Protein AF-A0A2V2U9A3-F1 (afdb_monomer_lite)

Structure (mmCIF, N/CA/C/O backbone):
data_AF-A0A2V2U9A3-F1
#
_entry.id   AF-A0A2V2U9A3-F1
#
loop_
_atom_site.group_PDB
_atom_site.id
_atom_site.type_symbol
_atom_site.label_atom_id
_atom_site.label_alt_id
_atom_site.label_comp_id
_atom_site.label_asym_id
_atom_site.label_entity_id
_atom_site.label_seq_id
_atom_site.pdbx_PDB_ins_code
_atom_site.Cartn_x
_atom_site.Cartn_y
_atom_site.Cartn_z
_atom_site.occupancy
_atom_site.B_iso_or_equiv
_atom_site.auth_seq_id
_atom_site.auth_comp_id
_atom_site.auth_asym_id
_atom_site.auth_atom_id
_atom_site.pdbx_PDB_model_num
ATOM 1 N N . MET A 1 1 ? 28.947 -9.518 -54.423 1.00 45.72 1 MET A N 1
ATOM 2 C CA . MET A 1 1 ? 29.247 -8.879 -53.122 1.00 45.72 1 MET A CA 1
ATOM 3 C C . MET A 1 1 ? 28.111 -9.221 -52.176 1.00 45.72 1 MET A C 1
ATOM 5 O O . MET A 1 1 ? 26.972 -8.915 -52.496 1.00 45.72 1 MET A O 1
ATOM 9 N N . LYS A 1 2 ? 28.376 -9.978 -51.106 1.00 56.34 2 LYS A N 1
ATOM 10 C CA . LYS A 1 2 ? 27.326 -10.403 -50.167 1.00 56.34 2 LYS A CA 1
ATOM 11 C C . LYS A 1 2 ? 26.895 -9.182 -49.343 1.00 56.34 2 LYS A C 1
ATOM 13 O O . LYS A 1 2 ? 27.785 -8.551 -48.774 1.00 56.34 2 LYS A O 1
ATOM 18 N N . PRO A 1 3 ? 25.597 -8.844 -49.245 1.00 55.56 3 PRO A N 1
ATOM 19 C CA . PRO A 1 3 ? 25.138 -7.875 -48.265 1.00 55.56 3 PRO A CA 1
ATOM 20 C C . PRO A 1 3 ? 25.193 -8.582 -46.910 1.00 55.56 3 PRO A C 1
ATOM 22 O O . PRO A 1 3 ? 24.241 -9.226 -46.477 1.00 55.56 3 PRO A O 1
ATOM 25 N N . GLY A 1 4 ? 26.373 -8.583 -46.294 1.00 60.47 4 GLY A N 1
ATOM 26 C CA . GLY A 1 4 ? 26.535 -9.046 -44.928 1.00 60.47 4 GLY A CA 1
ATOM 27 C C . GLY A 1 4 ? 25.812 -8.049 -44.046 1.00 60.47 4 GLY A C 1
ATOM 28 O O . GLY A 1 4 ? 26.349 -6.982 -43.774 1.00 60.47 4 GLY A O 1
ATOM 29 N N . VAL A 1 5 ? 24.571 -8.358 -43.670 1.00 62.41 5 VAL A N 1
ATOM 30 C CA . VAL A 1 5 ? 23.888 -7.638 -42.597 1.00 62.41 5 VAL A CA 1
ATOM 31 C C . VAL A 1 5 ? 24.845 -7.669 -41.416 1.00 62.41 5 VAL A C 1
ATOM 33 O O . VAL A 1 5 ? 25.193 -8.748 -40.939 1.00 62.41 5 VAL A O 1
ATOM 36 N N . ASP A 1 6 ? 25.343 -6.500 -41.024 1.00 77.00 6 ASP A N 1
ATOM 37 C CA . ASP A 1 6 ? 26.324 -6.380 -39.960 1.00 77.00 6 ASP A CA 1
ATOM 38 C C . ASP A 1 6 ? 25.661 -6.845 -38.658 1.00 77.00 6 ASP A C 1
ATOM 40 O O . ASP A 1 6 ? 24.826 -6.163 -38.058 1.00 77.00 6 ASP A O 1
ATOM 44 N N . ILE A 1 7 ? 25.948 -8.092 -38.279 1.00 72.44 7 ILE A N 1
ATOM 45 C CA . ILE A 1 7 ? 25.303 -8.763 -37.148 1.00 72.44 7 ILE A CA 1
ATOM 46 C C . ILE A 1 7 ? 25.560 -7.959 -35.864 1.00 72.44 7 ILE A C 1
ATOM 48 O O . ILE A 1 7 ? 24.707 -7.939 -34.979 1.00 72.44 7 ILE A O 1
ATOM 52 N N . GLN A 1 8 ? 26.680 -7.232 -35.776 1.00 72.75 8 GLN A N 1
ATOM 53 C CA . GLN A 1 8 ? 27.003 -6.381 -34.629 1.00 72.75 8 GLN A CA 1
ATOM 54 C C . GLN A 1 8 ? 26.073 -5.165 -34.537 1.00 72.75 8 GLN A C 1
ATOM 56 O O . GLN A 1 8 ? 25.560 -4.864 -33.454 1.00 72.75 8 GLN A O 1
ATOM 61 N N . LEU A 1 9 ? 25.786 -4.510 -35.665 1.00 78.94 9 LEU A N 1
ATOM 62 C CA . LEU A 1 9 ? 24.808 -3.428 -35.737 1.00 78.94 9 LEU A CA 1
ATOM 63 C C . LEU A 1 9 ? 23.415 -3.906 -35.302 1.00 78.94 9 LEU A C 1
ATOM 65 O O . LEU A 1 9 ? 22.763 -3.252 -34.483 1.00 78.94 9 LEU A O 1
ATOM 69 N N . LEU A 1 10 ? 22.979 -5.076 -35.781 1.00 79.38 10 LEU A N 1
ATOM 70 C CA . LEU A 1 10 ? 21.680 -5.645 -35.410 1.00 79.38 10 LEU A CA 1
ATOM 71 C C . LEU A 1 10 ? 21.597 -5.973 -33.907 1.00 79.38 10 LEU A C 1
ATOM 73 O O . LEU A 1 10 ? 20.578 -5.693 -33.269 1.00 79.38 10 LEU A O 1
ATOM 77 N N . GLN A 1 1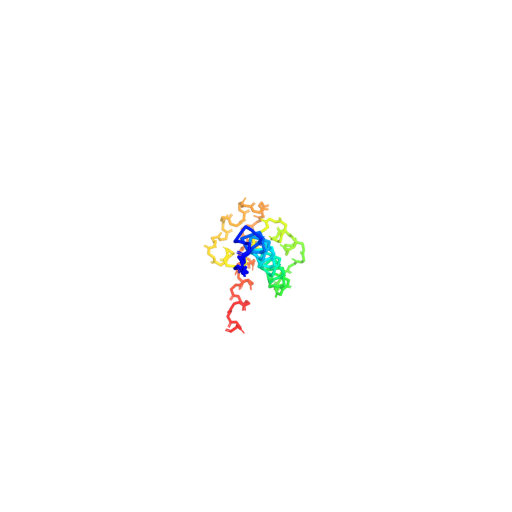1 ? 22.674 -6.501 -33.315 1.00 79.56 11 GLN A N 1
ATOM 78 C CA . GLN A 1 11 ? 22.742 -6.749 -31.870 1.00 79.56 11 GLN A CA 1
ATOM 79 C C . GLN A 1 11 ? 22.683 -5.441 -31.068 1.00 79.56 11 GLN A C 1
ATOM 81 O O . GLN A 1 11 ? 21.940 -5.359 -30.092 1.00 79.56 11 GLN A O 1
ATOM 86 N N . SER A 1 12 ? 23.387 -4.386 -31.487 1.00 75.69 12 SER A N 1
ATOM 87 C CA . SER A 1 12 ? 23.326 -3.074 -30.817 1.00 75.69 12 SER A CA 1
ATOM 88 C C . SER A 1 12 ? 21.918 -2.471 -30.814 1.00 75.69 12 SER A C 1
ATOM 90 O O . SER A 1 12 ? 21.456 -1.971 -29.783 1.00 75.69 12 SER A O 1
ATOM 92 N N . VAL A 1 13 ? 21.195 -2.567 -31.935 1.00 81.56 13 VAL A N 1
ATOM 93 C CA . VAL A 1 13 ? 19.797 -2.114 -32.021 1.00 81.56 13 VAL A CA 1
ATOM 94 C C . VAL A 1 13 ? 18.901 -2.930 -31.086 1.00 81.56 13 VAL A C 1
ATOM 96 O O . VAL A 1 13 ? 18.091 -2.351 -30.358 1.00 81.56 13 VAL A O 1
ATOM 99 N N . ARG A 1 14 ? 19.085 -4.257 -31.037 1.00 80.56 14 ARG A N 1
ATOM 100 C CA . ARG A 1 14 ? 18.337 -5.143 -30.134 1.00 80.56 14 ARG A CA 1
ATOM 101 C C . ARG A 1 14 ? 18.547 -4.764 -28.665 1.00 80.56 14 ARG A C 1
ATOM 103 O O . ARG A 1 14 ? 17.564 -4.609 -27.946 1.00 80.56 14 ARG A O 1
ATOM 110 N N . HIS A 1 15 ? 19.790 -4.567 -28.221 1.00 73.62 15 HIS A N 1
ATOM 111 C CA . HIS A 1 15 ? 20.084 -4.183 -26.834 1.00 73.62 15 HIS A CA 1
ATOM 112 C C . HIS A 1 15 ? 19.452 -2.837 -26.459 1.00 73.62 15 HIS A C 1
ATOM 114 O O . HIS A 1 15 ? 18.846 -2.715 -25.393 1.00 73.62 15 HIS A O 1
ATOM 120 N N . LYS A 1 16 ? 19.514 -1.844 -27.359 1.00 79.25 16 LYS A N 1
ATOM 121 C CA . LYS A 1 16 ? 18.870 -0.539 -27.150 1.00 79.25 16 LYS A CA 1
ATOM 122 C C . LYS A 1 16 ? 17.343 -0.664 -27.065 1.00 79.25 16 LYS A C 1
ATOM 124 O O . LYS A 1 16 ? 16.729 -0.007 -26.224 1.00 79.25 16 LYS A O 1
ATOM 129 N N . LEU A 1 17 ? 16.732 -1.511 -27.896 1.00 73.25 17 LEU A N 1
ATOM 130 C CA . LEU A 1 17 ? 15.289 -1.754 -27.867 1.00 73.25 17 LEU A CA 1
ATOM 131 C C . LEU A 1 17 ? 14.854 -2.465 -26.576 1.00 73.25 17 LEU A C 1
ATOM 133 O O . LEU A 1 17 ? 13.870 -2.057 -25.961 1.00 73.25 17 LEU A O 1
ATOM 137 N N . ILE A 1 18 ? 15.619 -3.468 -26.131 1.00 76.88 18 ILE A N 1
ATOM 138 C CA . ILE A 1 18 ? 15.380 -4.185 -24.870 1.00 76.88 18 ILE A CA 1
ATOM 139 C C . ILE A 1 18 ? 15.456 -3.219 -23.683 1.00 76.88 18 ILE A C 1
ATOM 141 O O . ILE A 1 18 ? 14.517 -3.166 -22.891 1.00 76.88 18 ILE A O 1
ATOM 145 N N . ALA A 1 19 ? 16.515 -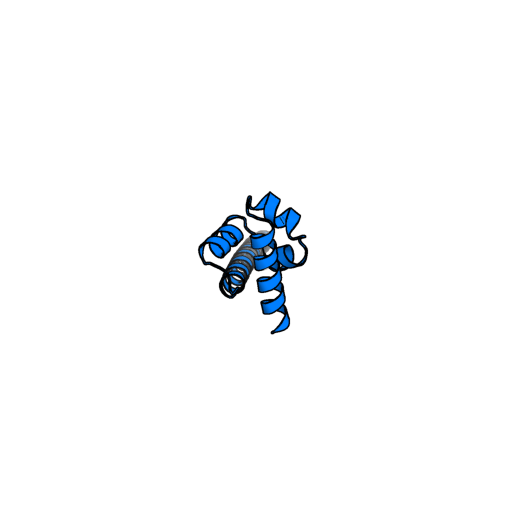2.409 -23.591 1.00 70.62 19 ALA A N 1
ATOM 146 C CA . ALA A 1 19 ? 16.672 -1.431 -22.514 1.00 70.62 19 ALA A CA 1
ATOM 147 C C . ALA A 1 19 ? 15.505 -0.430 -22.475 1.00 70.62 19 ALA A C 1
ATOM 149 O O . ALA A 1 19 ? 14.926 -0.193 -21.416 1.00 70.62 19 ALA A O 1
ATOM 150 N N . LYS A 1 20 ? 15.096 0.097 -23.639 1.00 70.31 20 LYS A N 1
ATOM 151 C CA . LYS A 1 20 ? 13.970 1.036 -23.738 1.00 70.31 20 LYS A CA 1
ATOM 152 C C . LYS A 1 20 ? 12.651 0.404 -23.281 1.00 70.31 20 LYS A C 1
ATOM 154 O O . LYS A 1 20 ? 11.889 1.048 -22.566 1.00 70.31 20 LYS A O 1
ATOM 159 N N . ASN A 1 21 ? 12.391 -0.851 -23.654 1.00 69.06 21 ASN A N 1
ATOM 160 C CA . ASN A 1 21 ? 11.209 -1.585 -23.203 1.00 69.06 21 ASN A CA 1
ATOM 161 C C . ASN A 1 21 ? 11.223 -1.822 -21.682 1.00 69.06 21 ASN A C 1
ATOM 163 O O . ASN A 1 21 ? 10.210 -1.583 -21.034 1.00 69.06 21 ASN A O 1
ATOM 167 N N . ILE A 1 22 ? 12.361 -2.219 -21.102 1.00 69.38 22 ILE A N 1
ATOM 168 C CA . ILE A 1 22 ? 12.495 -2.396 -19.645 1.00 69.38 22 ILE A CA 1
ATOM 169 C C . ILE A 1 22 ? 12.181 -1.081 -18.920 1.00 69.38 22 ILE A C 1
ATOM 171 O O . ILE A 1 22 ? 11.365 -1.063 -18.003 1.00 69.38 22 ILE A O 1
ATOM 175 N N . THR A 1 23 ? 12.756 0.040 -19.369 1.00 69.88 23 THR A N 1
ATOM 176 C CA . THR A 1 23 ? 12.487 1.361 -18.783 1.00 69.88 23 THR A CA 1
ATOM 177 C C . THR A 1 23 ? 11.009 1.744 -18.875 1.00 69.88 23 THR A C 1
ATOM 179 O O . THR A 1 23 ? 10.438 2.191 -17.882 1.00 69.88 23 THR A O 1
ATOM 182 N N . LEU A 1 24 ? 10.364 1.543 -20.030 1.00 65.25 24 LEU A N 1
ATOM 183 C CA . LEU A 1 24 ? 8.938 1.841 -20.203 1.00 65.25 24 LEU A CA 1
ATOM 184 C C . LEU A 1 24 ? 8.049 0.976 -19.305 1.00 65.25 24 LEU A C 1
ATOM 186 O O . LEU A 1 24 ? 7.089 1.491 -18.737 1.00 65.25 24 LEU A O 1
ATOM 190 N N . GLN A 1 25 ? 8.372 -0.308 -19.139 1.00 63.72 25 GLN A N 1
ATOM 191 C CA . GLN A 1 25 ? 7.636 -1.190 -18.233 1.00 63.72 25 GLN A CA 1
ATOM 192 C C . GLN A 1 25 ? 7.772 -0.740 -16.775 1.00 63.72 25 GLN A C 1
ATOM 194 O O . GLN A 1 25 ? 6.763 -0.660 -16.077 1.00 63.72 25 GLN A O 1
ATOM 199 N N . SER A 1 26 ? 8.974 -0.360 -16.336 1.00 59.66 26 SER A N 1
ATOM 200 C CA . SER A 1 26 ? 9.198 0.166 -14.983 1.00 59.66 26 SER A CA 1
ATOM 201 C C . SER A 1 26 ? 8.456 1.483 -14.732 1.00 59.66 26 SER A C 1
ATOM 203 O O . SER A 1 26 ? 7.892 1.675 -13.656 1.00 59.66 26 SER A O 1
ATOM 205 N N . ILE A 1 27 ? 8.419 2.390 -15.717 1.00 60.81 27 ILE A N 1
ATOM 206 C CA . ILE A 1 27 ? 7.670 3.655 -15.612 1.00 60.81 27 ILE A CA 1
ATOM 207 C C . ILE A 1 27 ? 6.163 3.381 -15.567 1.00 60.81 27 ILE A C 1
ATOM 209 O O . ILE A 1 27 ? 5.476 3.918 -14.700 1.00 60.81 27 ILE A O 1
ATOM 213 N N . LYS A 1 28 ? 5.660 2.508 -16.449 1.00 59.28 28 LYS A N 1
ATOM 214 C CA . LYS A 1 28 ? 4.242 2.135 -16.495 1.00 59.28 28 LYS A CA 1
ATOM 215 C C . LYS A 1 28 ? 3.782 1.525 -15.169 1.00 59.28 28 LYS A C 1
ATOM 217 O O . LYS A 1 28 ? 2.754 1.944 -14.656 1.00 59.28 28 LYS A O 1
ATOM 222 N N . GLN A 1 29 ? 4.569 0.615 -14.584 1.00 59.59 29 GLN A N 1
ATOM 223 C CA . GLN A 1 29 ? 4.271 -0.006 -13.285 1.00 59.59 29 GLN A CA 1
ATOM 224 C C . GLN A 1 29 ? 4.200 1.015 -12.142 1.00 59.59 29 GLN A C 1
ATOM 226 O O . GLN A 1 29 ? 3.278 0.960 -11.322 1.00 59.59 29 GLN A O 1
ATOM 231 N N . ARG A 1 30 ? 5.135 1.976 -12.103 1.00 59.09 30 ARG A N 1
ATOM 232 C CA . ARG A 1 30 ? 5.116 3.065 -11.114 1.00 59.09 30 ARG A CA 1
ATOM 233 C C . ARG A 1 30 ? 3.859 3.922 -11.254 1.00 59.09 30 ARG A C 1
ATOM 235 O O . ARG A 1 30 ? 3.194 4.165 -10.256 1.00 59.09 30 ARG A O 1
ATOM 242 N N . GLN A 1 31 ? 3.489 4.294 -12.480 1.00 58.94 31 GLN A N 1
ATOM 243 C CA . GLN A 1 31 ? 2.283 5.087 -12.744 1.00 58.94 31 GLN A CA 1
ATOM 244 C C . GLN A 1 31 ? 1.001 4.364 -12.313 1.00 58.94 31 GLN A C 1
ATOM 246 O O . GLN A 1 31 ? 0.194 4.954 -11.602 1.00 58.94 31 GLN A O 1
ATOM 251 N N . THR A 1 32 ? 0.834 3.082 -12.657 1.00 59.94 32 THR A N 1
ATOM 252 C CA . THR A 1 32 ? -0.331 2.300 -12.204 1.00 59.94 32 THR A CA 1
ATOM 253 C C . THR A 1 32 ? -0.392 2.171 -10.687 1.00 59.94 32 THR A C 1
ATOM 255 O O . THR A 1 32 ? -1.469 2.276 -10.112 1.00 59.94 32 THR A O 1
ATOM 258 N N . THR A 1 33 ? 0.753 2.005 -10.021 1.00 62.28 33 THR A N 1
ATOM 259 C CA . THR A 1 33 ? 0.791 1.896 -8.556 1.00 62.28 33 THR A CA 1
ATOM 260 C C . THR A 1 33 ? 0.333 3.194 -7.895 1.00 62.28 33 THR A C 1
ATOM 262 O O . THR A 1 33 ? -0.523 3.165 -7.015 1.00 62.28 33 THR A O 1
ATOM 265 N N . THR A 1 34 ? 0.850 4.340 -8.347 1.00 64.56 34 THR A N 1
ATOM 266 C CA . THR A 1 34 ? 0.475 5.652 -7.805 1.00 64.56 34 THR A CA 1
ATOM 267 C C . THR A 1 34 ? -1.005 5.957 -8.033 1.00 64.56 34 THR A C 1
ATOM 269 O O . THR A 1 34 ? -1.676 6.425 -7.118 1.00 64.56 34 THR A O 1
ATOM 272 N N . THR A 1 35 ? -1.547 5.653 -9.218 1.00 66.94 35 THR A N 1
ATOM 273 C CA . THR A 1 35 ? -2.972 5.874 -9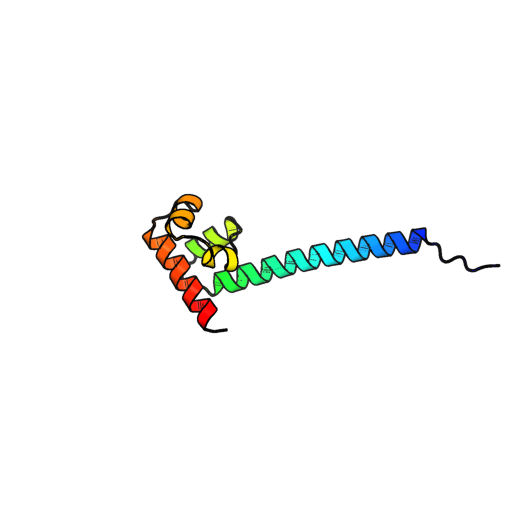.511 1.00 66.94 35 THR A CA 1
ATOM 274 C C . THR A 1 35 ? -3.877 5.057 -8.595 1.00 66.94 35 THR A C 1
ATOM 276 O O . THR A 1 35 ? -4.845 5.600 -8.071 1.00 66.94 35 THR A O 1
ATOM 279 N N . LEU A 1 36 ? -3.553 3.785 -8.358 1.00 70.06 36 LEU A N 1
ATOM 280 C CA . LEU A 1 36 ? -4.398 2.930 -7.532 1.00 70.06 36 LEU A CA 1
ATOM 281 C C . LEU A 1 36 ? -4.292 3.270 -6.032 1.00 70.06 36 LEU A C 1
ATOM 283 O O . LEU A 1 36 ? -5.296 3.239 -5.325 1.00 70.06 36 LEU A O 1
ATOM 287 N N . VAL A 1 37 ? -3.108 3.657 -5.534 1.00 74.12 37 VAL A N 1
ATOM 288 C CA . VAL A 1 37 ? -2.971 4.163 -4.152 1.00 74.12 37 VAL A CA 1
ATOM 289 C C . VAL A 1 37 ? -3.747 5.475 -3.976 1.00 74.12 37 VAL A C 1
ATOM 291 O O . VAL A 1 37 ? -4.388 5.675 -2.945 1.00 74.12 37 VAL A O 1
ATOM 294 N N . ASN A 1 38 ? -3.785 6.333 -5.001 1.00 74.69 38 ASN A N 1
ATOM 295 C CA . ASN A 1 38 ? -4.572 7.568 -4.971 1.00 74.69 38 ASN A CA 1
ATOM 296 C C . ASN A 1 38 ? -6.089 7.338 -4.918 1.00 74.69 38 ASN A C 1
ATOM 298 O O . ASN A 1 38 ? -6.801 8.180 -4.365 1.00 74.69 38 ASN A O 1
ATOM 302 N N . GLN A 1 39 ? -6.573 6.203 -5.432 1.00 76.19 39 GLN A N 1
ATOM 303 C CA . GLN A 1 39 ? -7.980 5.785 -5.370 1.00 76.19 39 GLN A CA 1
ATOM 304 C C . GLN A 1 39 ? -8.394 5.208 -4.007 1.00 76.19 39 GLN A C 1
ATOM 306 O O . GLN A 1 39 ? -9.579 4.953 -3.776 1.00 76.19 39 GLN A O 1
ATOM 311 N N . LEU A 1 40 ? -7.451 5.007 -3.081 1.00 77.25 40 LEU A N 1
ATOM 312 C CA . LEU A 1 40 ? -7.787 4.587 -1.727 1.00 77.25 40 LEU A CA 1
ATOM 313 C C . LEU A 1 40 ? -8.522 5.702 -0.980 1.00 77.25 40 LEU A C 1
ATOM 315 O O . LEU A 1 40 ? -8.068 6.845 -0.921 1.00 77.25 40 LEU A O 1
ATOM 319 N N . ASP A 1 41 ? -9.626 5.335 -0.337 1.00 80.69 41 ASP A N 1
ATOM 320 C CA . ASP A 1 41 ? -10.366 6.196 0.586 1.00 80.69 41 ASP A CA 1
ATOM 321 C C . ASP A 1 41 ? -9.628 6.281 1.938 1.00 80.69 41 ASP A C 1
ATOM 323 O O . ASP A 1 41 ? -10.020 5.681 2.940 1.00 80.69 41 ASP A O 1
ATOM 327 N N . ILE A 1 42 ? -8.462 6.932 1.924 1.00 83.81 42 ILE A N 1
ATOM 328 C CA . ILE A 1 42 ? -7.602 7.191 3.085 1.00 83.81 42 ILE A CA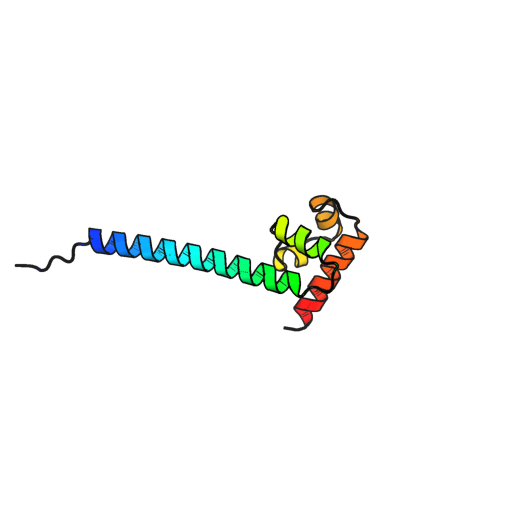 1
ATOM 329 C C . ILE A 1 42 ? -7.069 8.635 3.030 1.00 83.81 42 ILE A C 1
ATOM 331 O O . ILE A 1 42 ? -7.021 9.227 1.951 1.00 83.81 42 ILE A O 1
ATOM 335 N N . PRO A 1 43 ? -6.639 9.210 4.167 1.00 83.81 43 PRO A N 1
ATOM 336 C CA . PRO A 1 43 ? -5.982 10.511 4.218 1.00 83.81 43 PRO A CA 1
ATOM 337 C C . PRO A 1 43 ? -4.814 10.636 3.237 1.00 83.81 43 PRO A C 1
ATOM 339 O O . PRO A 1 43 ? -3.996 9.722 3.124 1.00 83.81 43 PRO A O 1
ATOM 342 N N . GLU A 1 44 ? -4.696 11.800 2.595 1.00 80.69 44 GLU A N 1
ATOM 343 C CA . GLU A 1 44 ? -3.664 12.074 1.584 1.00 80.69 44 GLU A CA 1
ATOM 344 C C . GLU A 1 44 ? -2.244 11.855 2.126 1.00 80.69 44 GLU A C 1
ATOM 346 O O . GLU A 1 44 ? -1.435 11.184 1.492 1.00 80.69 44 GLU A O 1
ATOM 351 N N . GLY A 1 45 ? -1.981 12.275 3.369 1.00 81.06 45 GLY A N 1
ATOM 352 C CA . GLY A 1 45 ? -0.682 12.059 4.014 1.00 81.06 45 GLY A CA 1
ATOM 353 C C . GLY A 1 45 ? -0.294 10.580 4.166 1.00 81.06 45 GLY A C 1
ATOM 354 O O . GLY A 1 45 ? 0.890 10.256 4.153 1.00 81.06 45 GLY A O 1
ATOM 355 N N . LEU A 1 46 ? -1.262 9.658 4.254 1.00 82.06 46 LEU A N 1
ATOM 356 C CA . LEU A 1 46 ? -0.977 8.217 4.272 1.00 82.06 46 LEU A CA 1
ATOM 357 C C . LEU A 1 46 ? -0.713 7.671 2.871 1.00 82.06 46 LEU A C 1
ATOM 359 O O . LEU A 1 46 ? 0.119 6.778 2.719 1.00 82.06 46 LEU A O 1
ATOM 363 N N . LYS A 1 47 ? -1.382 8.206 1.846 1.00 83.88 47 LYS A N 1
ATOM 364 C CA . LYS A 1 47 ? -1.108 7.843 0.449 1.00 83.88 47 LYS A CA 1
ATOM 365 C C . LYS A 1 47 ? 0.317 8.215 0.078 1.00 83.88 47 LYS A C 1
ATOM 367 O O . LYS A 1 47 ? 1.050 7.373 -0.435 1.00 83.88 47 LYS A O 1
ATOM 372 N N . GLU A 1 48 ? 0.726 9.439 0.405 1.00 82.88 48 GLU A N 1
ATOM 373 C CA . GLU A 1 48 ? 2.093 9.906 0.183 1.00 82.88 48 GLU A CA 1
ATOM 374 C C . GLU A 1 48 ? 3.109 9.032 0.919 1.00 82.88 48 GLU A C 1
ATOM 376 O O . GLU A 1 48 ? 4.115 8.647 0.328 1.00 82.88 48 GLU A O 1
ATOM 381 N N . LEU A 1 49 ? 2.822 8.637 2.165 1.00 83.81 49 LEU A N 1
ATOM 382 C CA . LEU A 1 49 ? 3.678 7.737 2.941 1.00 83.81 49 LEU A CA 1
ATOM 383 C C . LEU A 1 49 ? 3.861 6.376 2.242 1.00 83.81 49 LEU A C 1
ATOM 385 O O . LEU A 1 49 ? 4.984 5.898 2.088 1.00 83.81 49 LEU A O 1
ATOM 389 N N . ILE A 1 50 ? 2.767 5.772 1.771 1.00 82.44 50 ILE A N 1
ATOM 390 C CA . ILE A 1 50 ? 2.762 4.483 1.059 1.00 82.44 50 ILE A CA 1
ATOM 391 C C . ILE A 1 50 ? 3.547 4.585 -0.257 1.00 82.44 50 ILE A C 1
ATOM 393 O O . ILE A 1 50 ? 4.395 3.734 -0.536 1.00 82.44 50 ILE A O 1
ATOM 397 N N . ILE A 1 51 ? 3.299 5.638 -1.044 1.00 80.81 51 ILE A N 1
ATOM 398 C CA . ILE A 1 51 ? 3.971 5.883 -2.329 1.00 80.81 51 ILE A CA 1
ATOM 399 C C . ILE A 1 51 ? 5.466 6.148 -2.112 1.00 80.81 51 ILE A C 1
ATOM 401 O O . ILE A 1 51 ? 6.295 5.603 -2.840 1.00 80.81 51 ILE A O 1
ATOM 405 N N . SER A 1 52 ? 5.814 6.940 -1.096 1.00 82.56 52 SER A N 1
ATOM 406 C CA . SER A 1 52 ? 7.193 7.297 -0.746 1.00 82.56 52 SER A CA 1
ATOM 407 C C . SER A 1 52 ? 8.006 6.077 -0.307 1.00 82.56 52 SER A C 1
ATOM 409 O O . SER A 1 52 ? 9.139 5.889 -0.749 1.00 82.56 52 SER A O 1
ATOM 411 N N . HIS A 1 53 ? 7.399 5.180 0.475 1.00 81.56 53 HIS A N 1
ATOM 412 C CA . HIS A 1 53 ? 8.014 3.904 0.844 1.00 81.56 53 HIS A CA 1
ATOM 413 C C . HIS A 1 53 ? 8.031 2.867 -0.292 1.00 81.56 53 HIS A C 1
ATOM 415 O O . HIS A 1 53 ? 8.645 1.811 -0.144 1.00 81.56 53 HIS A O 1
ATOM 421 N N . GLY A 1 54 ? 7.387 3.148 -1.429 1.00 76.62 54 GLY A N 1
ATOM 422 C CA . GLY A 1 54 ? 7.336 2.239 -2.572 1.00 76.62 54 GLY A CA 1
ATOM 423 C C . GLY A 1 54 ? 6.432 1.024 -2.354 1.00 76.62 54 GLY A C 1
ATOM 424 O O . GLY A 1 54 ? 6.602 0.008 -3.031 1.00 76.62 54 GLY A O 1
ATOM 425 N N . PHE A 1 55 ? 5.478 1.107 -1.425 1.00 80.50 55 PHE A N 1
ATOM 426 C CA . PHE A 1 55 ? 4.493 0.051 -1.233 1.00 80.50 55 PHE A CA 1
ATOM 427 C C . PHE A 1 55 ? 3.521 0.002 -2.413 1.00 80.50 55 PHE A C 1
ATOM 429 O O . PHE A 1 55 ? 2.947 1.010 -2.826 1.00 80.50 55 PHE A O 1
ATOM 436 N N . THR A 1 56 ? 3.312 -1.201 -2.939 1.00 76.69 56 THR A N 1
ATOM 437 C CA . THR A 1 56 ? 2.274 -1.494 -3.930 1.00 76.69 56 THR A CA 1
ATOM 438 C C . THR A 1 56 ? 1.029 -2.046 -3.237 1.00 76.69 56 THR A C 1
ATOM 440 O O . THR A 1 56 ? 1.110 -2.608 -2.144 1.00 76.69 56 THR A O 1
ATOM 443 N N . LEU A 1 57 ? -0.139 -1.921 -3.874 1.00 76.25 57 LEU A N 1
ATOM 444 C CA . LEU A 1 57 ? -1.387 -2.48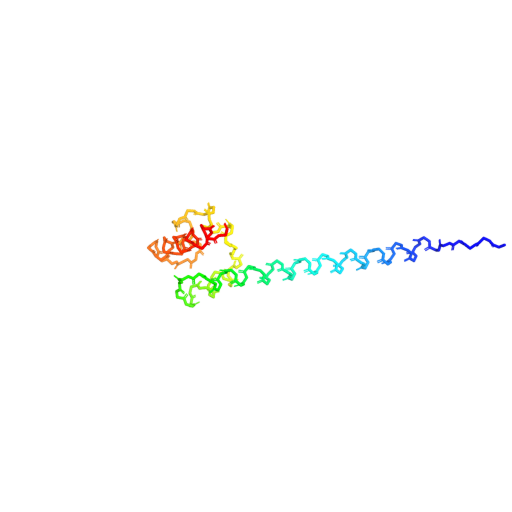8 -3.339 1.00 76.25 57 LEU A CA 1
ATOM 445 C C . LEU A 1 57 ? -1.323 -4.001 -3.153 1.00 76.25 57 LEU A C 1
ATOM 447 O O . LEU A 1 57 ? -1.857 -4.512 -2.177 1.00 76.25 57 LEU A O 1
ATOM 451 N N . ASP A 1 58 ? -0.647 -4.702 -4.059 1.00 76.00 58 ASP A N 1
ATOM 452 C CA . ASP A 1 58 ? -0.452 -6.149 -3.969 1.00 76.00 58 ASP A CA 1
ATOM 453 C C . ASP A 1 58 ? 0.313 -6.528 -2.688 1.00 76.00 58 ASP A C 1
ATOM 455 O O . ASP A 1 58 ? -0.123 -7.376 -1.907 1.00 76.00 58 ASP A O 1
ATOM 459 N N . LEU A 1 59 ? 1.380 -5.779 -2.385 1.00 80.19 59 LEU A N 1
ATOM 460 C CA . LEU A 1 59 ? 2.117 -5.892 -1.127 1.00 80.19 59 LEU A CA 1
ATOM 461 C C . LEU A 1 59 ? 1.237 -5.566 0.084 1.00 80.19 59 LEU A C 1
ATOM 463 O O . LEU A 1 59 ? 1.263 -6.296 1.072 1.00 80.19 59 LEU A O 1
ATOM 467 N N . LEU A 1 60 ? 0.438 -4.498 0.013 1.00 80.88 60 LEU A N 1
ATOM 468 C CA . LEU A 1 60 ? -0.476 -4.101 1.089 1.00 80.88 60 LEU A CA 1
ATOM 469 C C . LEU A 1 60 ? -1.552 -5.163 1.374 1.00 80.88 60 LEU A C 1
ATOM 471 O O . LEU A 1 60 ? -1.926 -5.343 2.530 1.00 80.88 60 LEU A O 1
ATOM 475 N N . LEU A 1 61 ? -2.037 -5.876 0.351 1.00 78.69 61 LEU A N 1
ATOM 476 C CA . LEU A 1 61 ? -3.004 -6.972 0.501 1.00 78.69 61 LEU A CA 1
ATOM 477 C C . LEU A 1 61 ? -2.395 -8.209 1.163 1.00 78.69 61 LEU A C 1
ATOM 479 O O . LEU A 1 61 ? -3.095 -8.905 1.903 1.00 78.69 61 LEU A O 1
ATOM 483 N N . GLY A 1 62 ? -1.121 -8.491 0.875 1.00 81.06 62 GLY A N 1
ATOM 484 C CA . GLY A 1 62 ? -0.382 -9.618 1.445 1.00 81.06 62 GLY A CA 1
ATOM 485 C C . GLY A 1 62 ? 0.186 -9.353 2.843 1.00 81.06 62 GLY A C 1
ATOM 486 O O . GLY A 1 62 ? 0.508 -10.297 3.564 1.00 81.06 62 GLY A O 1
ATOM 487 N N . LEU A 1 63 ? 0.310 -8.086 3.246 1.00 83.75 63 LEU A N 1
ATOM 488 C CA . LEU A 1 63 ? 0.885 -7.699 4.533 1.00 83.75 63 LEU A CA 1
ATOM 489 C C . LEU A 1 63 ? -0.113 -7.804 5.687 1.00 83.75 63 LEU A C 1
ATOM 491 O O . LEU A 1 63 ? -1.298 -7.505 5.566 1.00 83.75 63 LEU A O 1
ATOM 495 N N . HIS A 1 64 ? 0.397 -8.175 6.862 1.00 85.81 64 HIS A N 1
ATOM 496 C CA . HIS A 1 64 ? -0.369 -8.085 8.100 1.00 85.81 64 HIS A CA 1
ATOM 497 C C . HIS A 1 64 ? -0.390 -6.624 8.596 1.00 85.81 64 HIS A C 1
ATOM 499 O O . HIS A 1 64 ? 0.660 -5.975 8.563 1.00 85.81 64 HIS A O 1
ATOM 505 N N . PRO A 1 65 ? -1.516 -6.103 9.131 1.00 84.50 65 PRO A N 1
ATOM 506 C CA . PRO A 1 65 ? -1.611 -4.712 9.587 1.00 84.50 65 PRO A CA 1
ATOM 507 C C . PRO A 1 65 ? -0.521 -4.329 10.586 1.00 84.50 65 PRO A C 1
ATOM 509 O O . PRO A 1 65 ? 0.023 -3.236 10.533 1.00 84.50 65 PRO A O 1
ATOM 512 N N . THR A 1 66 ? -0.134 -5.258 11.454 1.00 87.31 66 THR A N 1
ATOM 513 C CA . THR A 1 66 ? 0.917 -5.032 12.454 1.00 87.31 66 THR A CA 1
ATOM 514 C C . THR A 1 66 ? 2.299 -4.871 11.823 1.00 87.31 66 THR A C 1
ATOM 516 O O . THR A 1 66 ? 3.073 -4.027 12.260 1.00 87.31 66 THR A O 1
ATOM 519 N N . ALA A 1 67 ? 2.598 -5.637 10.771 1.00 86.69 67 ALA A N 1
ATOM 520 C CA . ALA A 1 67 ? 3.856 -5.508 10.040 1.00 86.69 67 ALA A CA 1
ATOM 521 C C . ALA A 1 67 ? 3.890 -4.195 9.247 1.00 86.69 67 ALA A C 1
ATOM 523 O O . ALA A 1 67 ? 4.911 -3.511 9.212 1.00 86.69 67 ALA A O 1
ATOM 524 N N . LEU A 1 68 ? 2.750 -3.807 8.668 1.00 86.19 68 LEU A N 1
ATOM 525 C CA . LEU A 1 68 ? 2.596 -2.527 7.985 1.00 86.19 68 LEU A CA 1
ATOM 526 C C . LEU A 1 68 ? 2.794 -1.351 8.957 1.00 86.19 68 LEU A C 1
ATOM 528 O O . LEU A 1 68 ? 3.559 -0.439 8.658 1.00 86.19 68 LEU A O 1
ATOM 532 N N . ALA A 1 69 ? 2.176 -1.420 10.138 1.00 87.81 69 ALA A N 1
ATOM 533 C CA . ALA A 1 69 ? 2.320 -0.446 11.217 1.00 87.81 69 ALA A CA 1
ATOM 534 C C . ALA A 1 69 ? 3.781 -0.271 11.646 1.00 87.81 69 ALA A C 1
ATOM 536 O O . ALA A 1 69 ? 4.291 0.845 11.679 1.00 87.81 69 ALA A O 1
ATOM 537 N N . GLN A 1 70 ? 4.481 -1.381 11.889 1.00 87.94 70 GLN A N 1
ATOM 538 C CA . GLN A 1 70 ? 5.899 -1.367 12.249 1.00 87.94 70 GLN A CA 1
ATOM 539 C C . GLN A 1 70 ? 6.791 -0.824 11.130 1.00 87.94 70 GLN A C 1
ATOM 541 O O . GLN A 1 70 ? 7.749 -0.113 11.414 1.00 87.94 70 GLN A O 1
ATOM 546 N N . THR A 1 71 ? 6.482 -1.135 9.869 1.00 85.19 71 THR A N 1
ATOM 547 C CA . THR A 1 71 ? 7.311 -0.703 8.733 1.00 85.19 71 THR A CA 1
ATOM 548 C C . THR A 1 71 ? 7.148 0.783 8.432 1.00 85.19 71 THR A C 1
ATOM 550 O O . THR A 1 71 ? 8.126 1.461 8.134 1.00 85.19 71 THR A O 1
ATOM 553 N N . LEU A 1 72 ? 5.916 1.288 8.512 1.00 82.81 72 LEU A N 1
ATOM 554 C CA . LEU A 1 72 ? 5.593 2.693 8.255 1.00 82.81 72 LEU A CA 1
ATOM 555 C C . LEU A 1 72 ? 5.748 3.574 9.505 1.00 82.81 72 LEU A C 1
ATOM 557 O O . LEU A 1 72 ? 5.649 4.792 9.399 1.00 82.81 72 LEU A O 1
ATOM 561 N N . GLY A 1 73 ? 5.963 2.978 10.683 1.00 86.25 73 GLY A N 1
ATOM 562 C CA . GLY A 1 73 ? 6.015 3.700 11.956 1.00 86.25 73 GLY A CA 1
ATOM 563 C C . GLY A 1 73 ? 4.681 4.353 12.331 1.00 86.25 73 GLY A C 1
ATOM 564 O O . GLY A 1 73 ? 4.673 5.424 12.929 1.00 86.25 73 GLY A O 1
ATOM 565 N N . ILE A 1 74 ? 3.562 3.733 11.948 1.00 86.81 74 ILE A N 1
ATOM 566 C CA . ILE A 1 74 ? 2.198 4.226 12.194 1.00 86.81 74 ILE A CA 1
ATOM 567 C C . ILE A 1 74 ? 1.467 3.343 13.203 1.00 86.81 74 ILE A C 1
ATOM 569 O O . ILE A 1 74 ? 1.849 2.200 13.451 1.00 86.81 74 ILE A O 1
ATOM 573 N N . ASP A 1 75 ? 0.357 3.846 13.731 1.00 89.88 75 ASP A N 1
ATOM 574 C CA . ASP A 1 75 ? -0.531 3.070 14.588 1.00 89.88 75 ASP A CA 1
ATOM 575 C C . ASP A 1 75 ? -1.145 1.857 13.878 1.00 89.88 75 ASP A C 1
ATOM 577 O O . ASP A 1 75 ? -1.488 1.881 12.692 1.00 89.88 75 ASP A O 1
ATOM 581 N N . ASN A 1 76 ? -1.353 0.786 14.646 1.00 88.50 76 ASN A N 1
ATOM 582 C CA . ASN A 1 76 ? -1.930 -0.464 14.146 1.00 88.50 76 ASN A CA 1
ATOM 583 C C . ASN A 1 76 ? -3.372 -0.276 13.636 1.00 88.50 76 ASN A C 1
ATOM 585 O O . ASN A 1 76 ? -3.786 -0.940 12.686 1.00 88.50 76 ASN A O 1
ATOM 589 N N . ASP A 1 77 ? -4.130 0.653 14.223 1.00 87.81 77 ASP A N 1
ATOM 590 C CA . ASP A 1 77 ? -5.460 1.027 13.734 1.00 87.81 77 ASP A CA 1
ATOM 591 C C . ASP A 1 77 ? -5.400 1.752 12.386 1.00 87.81 77 ASP A C 1
ATOM 593 O O . ASP A 1 77 ? -6.184 1.447 11.484 1.00 87.81 77 ASP A O 1
ATOM 597 N N . VAL A 1 78 ? -4.413 2.632 12.197 1.00 86.00 78 VAL A N 1
ATOM 598 C CA . VAL A 1 78 ? -4.176 3.305 10.913 1.00 86.00 78 VAL A CA 1
ATOM 599 C C . VAL A 1 78 ? -3.770 2.280 9.852 1.00 86.00 78 VAL A C 1
ATOM 601 O O . VAL A 1 78 ? -4.314 2.274 8.747 1.00 86.00 78 VAL A O 1
ATOM 604 N N . ALA A 1 79 ? -2.893 1.338 10.199 1.00 88.31 79 ALA A N 1
ATOM 605 C CA . ALA A 1 79 ? -2.506 0.253 9.304 1.00 88.31 79 ALA A CA 1
ATOM 606 C C . ALA A 1 79 ? -3.687 -0.663 8.935 1.00 88.31 79 ALA A C 1
ATOM 608 O O . ALA A 1 79 ? -3.862 -1.015 7.765 1.00 88.31 79 ALA A O 1
ATOM 609 N N . LYS A 1 80 ? -4.555 -1.006 9.898 1.00 88.62 80 LYS A N 1
ATOM 610 C CA . LYS A 1 80 ? -5.812 -1.725 9.625 1.00 88.62 80 LYS A CA 1
ATOM 611 C C . LYS A 1 80 ? -6.721 -0.942 8.687 1.00 88.62 80 LYS A C 1
ATOM 613 O O . LYS A 1 80 ? -7.335 -1.545 7.808 1.00 88.62 80 LYS A O 1
ATOM 618 N N . MET A 1 81 ? -6.815 0.375 8.857 1.00 87.19 81 MET A N 1
ATOM 619 C CA . MET A 1 81 ? -7.621 1.231 7.991 1.00 87.19 81 MET A CA 1
ATOM 620 C C . MET A 1 81 ? -7.115 1.199 6.547 1.00 87.19 81 MET A C 1
ATOM 622 O O . MET A 1 81 ? -7.920 1.001 5.638 1.00 87.19 81 MET A O 1
ATOM 626 N N . ILE A 1 82 ? -5.797 1.301 6.343 1.00 85.19 82 ILE A N 1
ATOM 627 C CA . ILE A 1 82 ? -5.158 1.216 5.021 1.00 85.19 82 ILE A CA 1
ATOM 628 C C . ILE A 1 82 ? -5.447 -0.136 4.362 1.00 85.19 82 ILE A C 1
ATOM 630 O O . ILE A 1 82 ? -5.894 -0.180 3.214 1.00 85.19 82 ILE A O 1
ATOM 634 N N . ILE A 1 83 ? -5.254 -1.243 5.086 1.00 86.75 83 ILE A N 1
ATOM 635 C CA . ILE A 1 83 ? -5.512 -2.590 4.552 1.00 86.75 83 ILE A CA 1
ATOM 636 C C . ILE A 1 83 ? -6.994 -2.783 4.227 1.00 86.75 83 ILE A C 1
ATOM 638 O O . ILE A 1 83 ? -7.336 -3.347 3.187 1.00 86.75 83 ILE A O 1
ATOM 642 N N . ASN A 1 84 ? -7.896 -2.291 5.077 1.00 86.62 84 ASN A N 1
ATOM 643 C CA . ASN A 1 84 ? -9.329 -2.359 4.812 1.00 86.62 84 ASN A CA 1
ATOM 644 C C . ASN A 1 84 ? -9.730 -1.511 3.599 1.00 86.62 84 ASN A C 1
ATOM 646 O O . ASN A 1 84 ? -10.503 -1.986 2.771 1.00 86.62 84 ASN A O 1
ATOM 650 N N . ALA A 1 85 ? -9.200 -0.294 3.457 1.00 84.56 85 ALA A N 1
ATO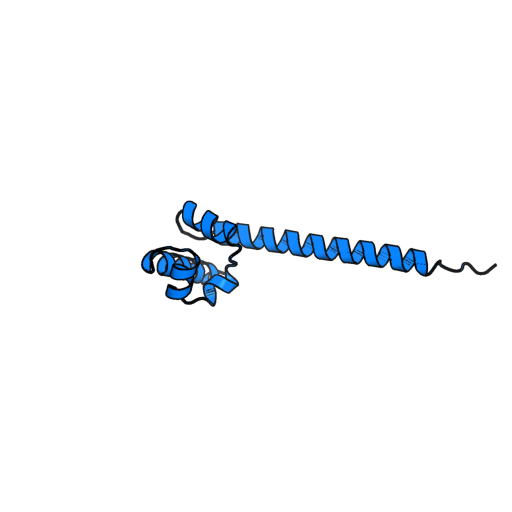M 651 C CA . ALA A 1 85 ? -9.435 0.550 2.286 1.00 84.56 85 ALA A CA 1
ATOM 652 C C . ALA A 1 85 ? -8.915 -0.113 1.002 1.00 84.56 85 ALA A C 1
ATOM 654 O O . ALA A 1 85 ? -9.614 -0.139 -0.011 1.00 84.56 85 ALA A O 1
ATOM 655 N N . THR A 1 86 ? -7.738 -0.733 1.085 1.00 83.56 86 THR A N 1
ATOM 656 C CA . THR A 1 86 ? -7.118 -1.500 -0.001 1.00 83.56 86 THR A CA 1
ATOM 657 C C . THR A 1 86 ? -7.990 -2.685 -0.418 1.00 83.56 86 THR A C 1
ATOM 659 O O . THR A 1 86 ? -8.329 -2.830 -1.589 1.00 83.56 86 THR A O 1
ATOM 662 N N . ARG A 1 87 ? -8.465 -3.487 0.543 1.00 83.00 87 ARG A N 1
ATOM 663 C CA . ARG A 1 87 ? -9.393 -4.602 0.285 1.00 83.00 87 ARG A CA 1
ATOM 664 C C . ARG A 1 87 ? -10.731 -4.162 -0.305 1.00 83.00 87 ARG A C 1
ATOM 666 O O . ARG A 1 87 ? -11.324 -4.922 -1.064 1.00 83.00 87 ARG A O 1
ATOM 673 N N . ARG A 1 88 ? -11.231 -2.978 0.059 1.00 80.69 88 ARG A N 1
ATOM 674 C CA . ARG A 1 88 ? -12.474 -2.431 -0.508 1.00 80.69 88 ARG A CA 1
ATOM 675 C C . ARG A 1 88 ? -12.307 -2.026 -1.970 1.00 80.69 88 ARG A C 1
ATOM 677 O O . ARG A 1 88 ? -13.212 -2.297 -2.747 1.00 80.69 88 ARG A O 1
ATOM 684 N N . ASN A 1 89 ? -11.165 -1.444 -2.335 1.00 72.25 89 ASN A N 1
ATOM 685 C CA . ASN A 1 89 ? -10.870 -1.056 -3.717 1.00 72.25 89 ASN A CA 1
ATOM 686 C C . ASN A 1 89 ? -10.733 -2.274 -4.649 1.00 72.25 89 ASN A C 1
ATOM 688 O O . ASN A 1 89 ? -11.251 -2.262 -5.753 1.00 72.25 89 ASN A O 1
ATOM 692 N N . VAL A 1 90 ? -10.117 -3.362 -4.176 1.00 66.25 90 VAL A N 1
ATOM 693 C CA . VAL A 1 90 ? -9.894 -4.583 -4.981 1.00 66.25 90 VAL A CA 1
ATOM 694 C C . VAL A 1 90 ? -11.175 -5.387 -5.219 1.00 66.25 90 VAL A C 1
ATOM 696 O O . VAL A 1 90 ? -11.263 -6.145 -6.173 1.00 66.25 90 VAL A O 1
ATOM 699 N N . LYS A 1 91 ? -12.191 -5.239 -4.362 1.00 57.12 91 LYS A N 1
ATOM 700 C CA . LYS A 1 91 ? -13.478 -5.938 -4.520 1.00 57.12 91 LYS A CA 1
ATOM 701 C C . LYS A 1 91 ? -14.389 -5.339 -5.600 1.00 57.12 91 LYS A C 1
ATOM 703 O O . LYS A 1 91 ? -15.474 -5.878 -5.798 1.00 57.12 91 LYS A O 1
ATOM 708 N N . TYR A 1 92 ? -13.991 -4.234 -6.224 1.00 47.47 92 TYR A N 1
ATOM 709 C CA . TYR A 1 92 ? -14.799 -3.504 -7.202 1.00 47.47 92 TYR A CA 1
ATOM 710 C C . TYR A 1 92 ? -14.258 -3.568 -8.642 1.00 47.47 92 TYR A C 1
ATOM 712 O O . TYR A 1 92 ? -14.823 -2.889 -9.498 1.00 47.47 92 TYR A O 1
ATOM 720 N N . ASP A 1 93 ? -13.221 -4.375 -8.903 1.00 42.19 93 ASP A N 1
ATOM 721 C CA . ASP A 1 93 ? -12.709 -4.676 -10.254 1.00 42.19 93 ASP A CA 1
ATOM 722 C C . ASP A 1 93 ? -13.298 -5.991 -10.796 1.00 42.19 93 ASP A C 1
ATOM 724 O O . ASP A 1 93 ? -13.305 -6.993 -10.036 1.00 42.19 93 ASP A O 1
#

Foldseek 3Di:
DDPPPPVVVVVVVVVVVVVVVVVVVVVVVLVVQLVLLVVQPADPVVSCLCSVVVHGLVNLLVDDLVVVCVVSVHDSVSSVSSSVSSVVSVVVD

Sequence (93 aa):
MKPGVDIQLLQSVRHKLIAKNITLQSIKQRQTTTTLVNQLDIPEGLKELIISHGFTLDLLLGLHPTALAQTLGIDNDVAKMIINATRRNVKYD

Radius of gyration: 20.83 Å; chains: 1; bounding box: 44×22×68 Å

Secondary structure (DSSP, 8-state):
------HHHHHHHHHHHHHHHHHHHHHHHHHHHHHHHHTSSS-HHHHHHHHHTT--HHHHHHS-HHHHHHHHT--HHHHHHHHHHHHHHHTT-

pLDDT: mean 75.73, std 10.81, range [42.19, 89.88]